Protein AF-A0A947S0L1-F1 (afdb_monomer)

Mean predicted aligned error: 9.05 Å

Nearest PDB structures (foldseek):
  7oam-assembly2_B  TM=2.325E-01  e=5.906E-01  Homo sapiens
  3jva-assembly1_C  TM=5.510E-01  e=5.124E+00  Enterococcus faecalis V583
  5evh-assembly1_A-2  TM=4.066E-01  e=6.135E+00  Kribbella flavida DSM 17836

Sequence (160 aa):
MKKLFTITLATIMISLLLGGCVASEIEHNIELSSPVVVQEVIYFEDGGTTGIVLKDSAERIFKFCLDGRMDIVDFDEPKTRYIYINAIYPTDDGAKSIPVGEEQEKRILEILQEYISNNITEDERKKLLDIKTVTGYSQKEIDNFRILRVIETLKKRMTK

pLDDT: mean 85.25, std 17.55, range [44.19, 98.62]

Foldseek 3Di:
DDDDDDDDDDDDDDPPPPPPPPPVPPPPDPDAAPPKDWPDWDFDPQQTKIKTWIAHPVRDIKIKIFARHDPPDDPDDDDDTFIWIPDRDCPDPPTDTDDQQDPRLVVLLVNLVVNCVVPDDPVLLVVLCPDPDCPPDDPVSVRNSSSSVSNVVNVVRNVD

Radius of gyration: 25.34 Å; Cα contacts (8 Å, |Δi|>4): 196; chains: 1; bounding box: 38×39×100 Å

Structure (mmCIF, N/CA/C/O backbone):
data_AF-A0A947S0L1-F1
#
_entry.id   AF-A0A947S0L1-F1
#
loop_
_atom_site.group_PDB
_atom_site.id
_atom_sit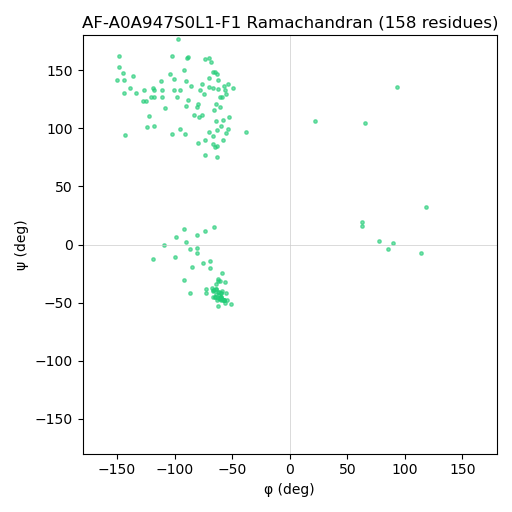e.type_symbol
_atom_site.label_atom_id
_atom_site.label_alt_id
_atom_site.label_comp_id
_atom_site.label_asym_id
_atom_site.label_entity_id
_atom_site.label_seq_id
_atom_site.pdbx_PDB_ins_code
_atom_site.Cartn_x
_atom_site.Cartn_y
_atom_site.Cartn_z
_atom_site.occupancy
_atom_site.B_iso_or_equiv
_atom_site.auth_seq_id
_atom_site.auth_comp_id
_atom_site.auth_asym_id
_atom_s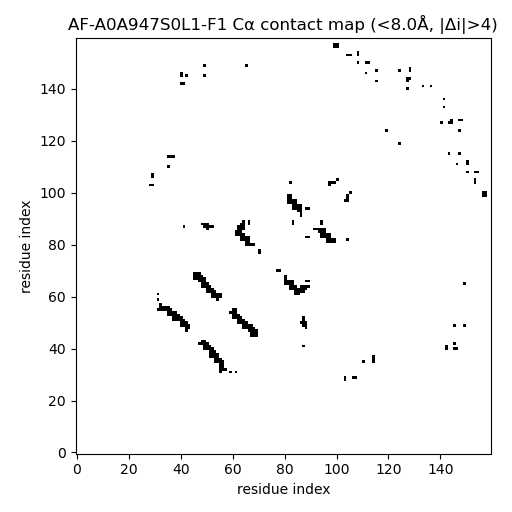ite.auth_atom_id
_atom_site.pdbx_PDB_model_num
ATOM 1 N N . MET A 1 1 ? 0.502 -26.609 -80.848 1.00 44.19 1 MET A N 1
ATOM 2 C CA . MET A 1 1 ? 1.891 -26.145 -81.066 1.00 44.19 1 MET A CA 1
ATOM 3 C C . MET A 1 1 ? 2.436 -25.622 -79.745 1.00 44.19 1 MET A C 1
ATOM 5 O O . MET A 1 1 ? 1.789 -24.791 -79.127 1.00 44.19 1 MET A O 1
ATOM 9 N N . LYS A 1 2 ? 3.553 -26.195 -79.286 1.00 52.56 2 LYS A N 1
ATOM 10 C CA . LYS A 1 2 ? 4.232 -25.922 -78.008 1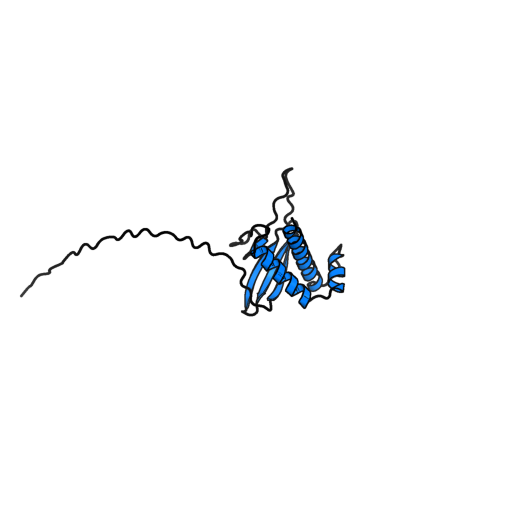.00 52.56 2 LYS A CA 1
ATOM 11 C C . LYS A 1 2 ? 5.032 -24.610 -78.094 1.00 52.56 2 LYS A C 1
ATOM 13 O O . LYS A 1 2 ? 5.797 -24.467 -79.041 1.00 52.56 2 LYS A O 1
ATOM 18 N N . LYS A 1 3 ? 4.917 -23.711 -77.109 1.00 50.53 3 LYS A N 1
ATOM 19 C CA . LYS A 1 3 ? 5.902 -22.646 -76.808 1.00 50.53 3 LYS A CA 1
ATOM 20 C C . LYS A 1 3 ? 5.954 -22.490 -75.282 1.00 50.53 3 LYS A C 1
ATOM 22 O O . LYS A 1 3 ? 4.946 -22.151 -74.681 1.00 50.53 3 LYS A O 1
ATOM 27 N N . LEU A 1 4 ? 6.898 -23.181 -74.644 1.00 53.06 4 LEU A N 1
ATOM 28 C CA . LEU A 1 4 ? 8.195 -22.685 -74.153 1.00 53.06 4 LEU A CA 1
ATOM 29 C C . LEU A 1 4 ? 8.063 -21.641 -73.034 1.00 53.06 4 LEU A C 1
ATOM 31 O O . LEU A 1 4 ? 7.735 -20.483 -73.266 1.00 53.06 4 LEU A O 1
ATOM 35 N N . PHE A 1 5 ? 8.344 -22.139 -71.829 1.00 45.84 5 PHE A N 1
ATOM 36 C CA . PHE A 1 5 ? 8.628 -21.422 -70.595 1.00 45.84 5 PHE A CA 1
ATOM 37 C C . PHE A 1 5 ? 9.812 -20.466 -70.773 1.00 45.84 5 PHE A C 1
ATOM 39 O O . PHE A 1 5 ? 10.863 -20.881 -71.260 1.00 45.84 5 PHE A O 1
ATOM 46 N N . THR A 1 6 ? 9.678 -19.253 -70.243 1.00 55.09 6 THR A N 1
ATOM 47 C CA . THR A 1 6 ? 10.819 -18.405 -69.890 1.00 55.09 6 THR A CA 1
ATOM 48 C C . THR A 1 6 ? 10.674 -18.057 -68.414 1.00 55.09 6 THR A C 1
ATOM 50 O O . THR A 1 6 ? 9.844 -17.237 -68.034 1.00 55.09 6 THR A O 1
ATOM 53 N N . ILE A 1 7 ? 11.438 -18.758 -67.578 1.00 51.62 7 ILE A N 1
ATOM 54 C CA . ILE A 1 7 ? 11.602 -18.461 -66.155 1.00 51.62 7 ILE A CA 1
ATOM 55 C C . ILE A 1 7 ? 12.677 -17.381 -66.071 1.00 51.62 7 ILE A C 1
ATOM 57 O O . ILE A 1 7 ? 13.840 -17.647 -66.372 1.00 51.62 7 ILE A O 1
ATOM 61 N N . THR A 1 8 ? 12.303 -16.166 -65.682 1.00 56.66 8 THR A N 1
ATOM 62 C CA . THR A 1 8 ? 13.270 -15.116 -65.355 1.00 56.66 8 THR A CA 1
ATOM 63 C C . THR A 1 8 ? 13.495 -15.137 -63.847 1.00 56.66 8 THR A C 1
ATOM 65 O O . THR A 1 8 ? 12.680 -14.634 -63.077 1.00 56.66 8 THR A O 1
ATOM 68 N N . LEU A 1 9 ? 14.599 -15.764 -63.429 1.00 53.69 9 LEU A N 1
ATOM 69 C CA . LEU A 1 9 ? 15.170 -15.604 -62.093 1.00 53.69 9 LEU A CA 1
ATOM 70 C C . LEU A 1 9 ? 15.622 -14.143 -61.949 1.00 53.69 9 LEU A C 1
ATOM 72 O O . LEU A 1 9 ? 16.631 -13.747 -62.531 1.00 53.69 9 LEU A O 1
ATOM 76 N N . ALA A 1 10 ? 14.880 -13.346 -61.184 1.00 55.41 10 ALA A N 1
ATOM 77 C CA . ALA A 1 10 ? 15.341 -12.050 -60.708 1.00 55.41 10 ALA A CA 1
ATOM 78 C C . ALA A 1 10 ? 15.763 -12.197 -59.243 1.00 55.41 10 ALA A C 1
ATOM 80 O O . ALA A 1 10 ? 14.952 -12.150 -58.321 1.00 55.41 10 ALA A O 1
ATOM 81 N N . THR A 1 11 ? 17.060 -12.419 -59.060 1.00 55.09 11 THR A N 1
ATOM 82 C CA . THR A 1 11 ? 17.789 -12.281 -57.802 1.00 55.09 11 THR A CA 1
ATOM 83 C C . THR A 1 11 ? 17.619 -10.849 -57.288 1.00 55.09 11 THR A C 1
ATOM 85 O O . THR A 1 11 ? 18.212 -9.928 -57.846 1.00 55.09 11 THR A O 1
ATOM 88 N N . ILE A 1 12 ? 16.821 -10.641 -56.238 1.00 54.16 12 ILE A N 1
ATOM 89 C CA . ILE A 1 12 ? 16.730 -9.347 -55.548 1.00 54.16 12 ILE A CA 1
ATOM 90 C C . ILE A 1 12 ? 17.194 -9.528 -54.104 1.00 54.16 12 ILE A C 1
ATOM 92 O O . ILE A 1 12 ? 16.496 -10.083 -53.262 1.00 54.16 12 ILE A O 1
ATOM 96 N N . MET A 1 13 ? 18.440 -9.090 -53.908 1.00 47.47 13 MET A N 1
ATOM 97 C CA . MET A 1 13 ? 19.018 -8.450 -52.725 1.00 47.47 13 MET A CA 1
ATOM 98 C C . MET A 1 13 ? 18.298 -8.684 -51.391 1.00 47.47 13 MET A C 1
ATOM 100 O O . MET A 1 13 ? 17.298 -8.047 -51.069 1.00 47.47 13 MET A O 1
ATOM 104 N N . ILE A 1 14 ? 18.925 -9.519 -50.563 1.00 53.22 14 ILE A N 1
ATOM 105 C CA . ILE A 1 14 ? 18.753 -9.534 -49.112 1.00 53.22 14 ILE A CA 1
ATOM 106 C C . ILE A 1 14 ? 19.238 -8.177 -48.580 1.00 53.22 14 ILE A C 1
ATOM 108 O O . ILE A 1 14 ? 20.435 -7.956 -48.401 1.00 53.22 14 ILE A O 1
ATOM 112 N N . SER A 1 15 ? 18.311 -7.252 -48.331 1.00 51.81 15 SER A N 1
ATOM 113 C CA . SER A 1 15 ? 18.579 -6.086 -47.491 1.00 51.81 15 SER A CA 1
ATOM 114 C C . SER A 1 15 ? 18.631 -6.541 -46.034 1.00 51.81 15 SER A C 1
ATOM 116 O O . SER A 1 15 ? 17.626 -6.547 -45.329 1.00 51.81 15 SER A O 1
ATOM 118 N N . LEU A 1 16 ? 19.836 -6.904 -45.588 1.00 51.03 16 LEU A N 1
ATOM 119 C CA . LEU A 1 16 ? 20.257 -6.830 -44.189 1.00 51.03 16 LEU A CA 1
ATOM 120 C C . LEU A 1 16 ? 20.241 -5.348 -43.770 1.00 51.03 16 LEU A C 1
ATOM 122 O O . LEU A 1 16 ? 21.272 -4.684 -43.693 1.00 51.03 16 LEU A O 1
ATOM 126 N N . LEU A 1 17 ? 19.047 -4.800 -43.554 1.00 53.72 17 LEU A N 1
ATOM 127 C CA . LEU A 1 17 ? 18.901 -3.589 -42.765 1.00 53.72 17 LEU A CA 1
ATOM 128 C C . LEU A 1 17 ? 19.052 -4.018 -41.316 1.00 53.72 17 LEU A C 1
ATOM 130 O O . LEU A 1 17 ? 18.232 -4.766 -40.790 1.00 53.72 17 LEU A O 1
ATOM 134 N N . LEU A 1 18 ? 20.166 -3.579 -40.735 1.00 54.75 18 LEU A N 1
ATOM 135 C CA . LEU A 1 18 ? 20.463 -3.563 -39.314 1.00 54.75 18 LEU A CA 1
ATOM 136 C C . LEU A 1 18 ? 19.185 -3.211 -38.549 1.00 54.75 18 LEU A C 1
ATOM 138 O O . LEU A 1 18 ? 18.816 -2.043 -38.436 1.00 54.75 18 LEU A O 1
ATOM 142 N N . GLY A 1 19 ? 18.500 -4.246 -38.063 1.00 52.59 19 GLY A N 1
ATOM 143 C CA . GLY A 1 19 ? 17.461 -4.127 -37.063 1.00 52.59 19 GLY A CA 1
ATOM 144 C C . GLY A 1 19 ? 18.146 -3.639 -35.805 1.00 52.59 19 GLY A C 1
ATOM 145 O O . GLY A 1 19 ? 18.561 -4.439 -34.971 1.00 52.59 19 GLY A O 1
ATOM 146 N N . GLY A 1 20 ? 18.329 -2.321 -35.715 1.00 51.44 20 GLY A N 1
ATOM 147 C CA . GLY A 1 20 ? 18.538 -1.647 -34.454 1.00 51.44 20 GLY A CA 1
ATOM 148 C C . GLY A 1 20 ? 17.371 -2.070 -33.587 1.00 51.44 20 GLY A C 1
ATOM 149 O O . GLY A 1 20 ? 16.250 -1.601 -33.773 1.00 51.44 20 GLY A O 1
ATOM 150 N N . CYS A 1 21 ? 17.625 -3.044 -32.720 1.00 48.72 21 CYS A N 1
ATOM 151 C CA . CYS A 1 21 ? 16.758 -3.377 -31.618 1.00 48.72 21 CYS A CA 1
ATOM 152 C C . CYS A 1 21 ? 16.762 -2.124 -30.748 1.00 48.72 21 CYS A C 1
ATOM 154 O O . CYS A 1 21 ? 17.597 -1.965 -29.861 1.00 48.72 21 CYS A O 1
ATOM 156 N N . VAL A 1 22 ? 15.894 -1.172 -31.086 1.00 54.22 22 VAL A N 1
ATOM 157 C CA . VAL A 1 22 ? 15.445 -0.168 -30.141 1.00 54.22 22 VAL A CA 1
ATOM 158 C C . VAL A 1 22 ? 14.663 -1.001 -29.145 1.00 54.22 22 VAL A C 1
ATOM 160 O O . VAL A 1 22 ? 13.478 -1.264 -29.332 1.00 54.22 22 VAL A O 1
ATOM 163 N N . ALA A 1 23 ? 15.374 -1.537 -28.153 1.00 55.19 23 ALA A N 1
ATOM 164 C CA . ALA A 1 23 ? 14.762 -1.942 -26.913 1.00 55.19 23 ALA A CA 1
ATOM 165 C C . ALA A 1 23 ? 14.118 -0.657 -26.404 1.00 55.19 23 ALA A C 1
ATOM 167 O O . ALA A 1 23 ? 14.781 0.182 -25.804 1.00 55.19 23 ALA A O 1
ATOM 168 N N . SER A 1 24 ? 12.863 -0.429 -26.797 1.00 51.41 24 SER A N 1
ATOM 169 C CA . SER A 1 24 ? 12.047 0.596 -26.189 1.00 51.41 24 SER A CA 1
ATOM 170 C C . SER A 1 24 ? 11.992 0.170 -24.737 1.00 51.41 24 SER A C 1
ATOM 172 O O . SER A 1 24 ? 11.330 -0.816 -24.400 1.00 51.41 24 SER A O 1
ATOM 174 N N . GLU A 1 25 ? 12.785 0.832 -23.906 1.00 54.25 25 GLU A N 1
ATOM 175 C CA . GLU A 1 25 ? 12.585 0.843 -22.476 1.00 54.25 25 GLU A CA 1
ATOM 176 C C . GLU A 1 25 ? 11.154 1.337 -22.314 1.00 54.25 25 GLU A C 1
ATOM 178 O O . GLU A 1 25 ? 10.852 2.515 -22.488 1.00 54.25 25 GLU A O 1
ATOM 183 N N . ILE A 1 26 ? 10.226 0.390 -22.169 1.00 58.22 26 ILE A N 1
ATOM 184 C CA . ILE A 1 26 ? 8.853 0.701 -21.818 1.00 58.22 26 ILE A CA 1
ATOM 185 C C . ILE A 1 26 ? 8.993 1.244 -20.406 1.00 58.22 26 ILE A C 1
ATOM 187 O O . ILE A 1 26 ? 9.096 0.471 -19.451 1.00 58.22 26 ILE A O 1
ATOM 191 N N . GLU A 1 27 ? 9.122 2.564 -20.302 1.00 60.75 27 GLU A N 1
ATOM 192 C CA . GLU A 1 27 ? 9.001 3.277 -19.046 1.00 60.75 27 GLU A CA 1
ATOM 193 C C . GLU A 1 27 ? 7.661 2.846 -18.454 1.00 60.75 27 GLU A C 1
ATOM 195 O O . GLU A 1 27 ? 6.596 3.134 -19.006 1.00 60.75 27 GLU A O 1
ATOM 200 N N . HIS A 1 28 ? 7.708 2.068 -17.369 1.00 65.69 28 HIS A N 1
ATOM 201 C CA . HIS A 1 28 ? 6.503 1.658 -16.650 1.00 65.69 28 HIS A CA 1
ATOM 202 C C . HIS A 1 28 ? 5.995 2.876 -15.886 1.00 65.69 28 HIS A C 1
ATOM 204 O O . HIS A 1 28 ? 6.233 3.007 -14.685 1.00 65.69 28 HIS A O 1
ATOM 210 N N . ASN A 1 29 ? 5.358 3.802 -16.599 1.00 80.31 29 ASN A N 1
ATOM 211 C CA . ASN A 1 29 ? 4.635 4.910 -16.001 1.00 80.31 29 ASN A CA 1
ATOM 212 C C . ASN A 1 29 ? 3.329 4.384 -15.405 1.00 80.31 29 ASN A C 1
ATOM 214 O O . ASN A 1 29 ? 2.564 3.661 -16.046 1.00 80.31 29 ASN A O 1
ATOM 218 N N . ILE A 1 30 ? 3.086 4.727 -14.141 1.00 87.06 30 ILE A N 1
ATOM 219 C CA . ILE A 1 30 ? 1.865 4.345 -13.431 1.00 87.06 30 ILE A CA 1
ATOM 220 C C . ILE A 1 30 ? 0.756 5.306 -13.863 1.00 87.06 30 ILE A C 1
ATOM 222 O O . ILE A 1 30 ? 0.523 6.348 -13.249 1.00 87.06 30 ILE A O 1
ATOM 226 N N . GLU A 1 31 ? 0.079 4.955 -14.951 1.00 90.06 31 GLU A N 1
ATOM 227 C CA . GLU A 1 31 ? -1.048 5.717 -15.481 1.00 90.06 31 GLU A CA 1
ATOM 228 C C . GLU A 1 31 ? -2.363 5.209 -14.884 1.00 90.06 31 GLU A C 1
ATOM 230 O O . GLU A 1 31 ? -2.967 4.262 -15.386 1.00 90.06 31 GLU A O 1
ATOM 235 N N . LEU A 1 32 ? -2.821 5.856 -13.811 1.00 88.94 32 LEU A N 1
ATOM 236 C CA . LEU A 1 32 ? -4.130 5.597 -13.206 1.00 88.94 32 LEU A CA 1
ATOM 237 C C . LEU A 1 32 ? -5.015 6.837 -13.276 1.00 88.94 32 LEU A C 1
ATOM 239 O O . LEU A 1 32 ? -4.577 7.940 -12.941 1.00 88.94 32 LEU A O 1
ATOM 243 N N . SER A 1 33 ? -6.263 6.638 -13.700 1.00 91.62 33 SER A N 1
ATOM 244 C CA . SER A 1 33 ? -7.266 7.698 -13.802 1.00 91.62 33 SER A CA 1
ATOM 245 C C . SER A 1 33 ? -8.022 7.846 -12.484 1.00 91.62 33 SER A C 1
ATOM 247 O O . SER A 1 33 ? -8.627 6.896 -11.994 1.00 91.62 33 SER A O 1
ATOM 249 N N . SER A 1 34 ? -8.032 9.051 -11.914 1.00 88.25 34 SER A N 1
ATOM 250 C CA . SER A 1 34 ? -8.845 9.348 -10.726 1.00 88.25 34 SER A CA 1
ATOM 251 C C . SER A 1 34 ? -10.355 9.272 -11.064 1.00 88.25 34 SER A C 1
ATOM 253 O O . SER A 1 34 ? -10.738 9.559 -12.207 1.00 88.25 34 SER A O 1
ATOM 255 N N . PRO A 1 35 ? -11.235 8.877 -10.121 1.00 92.62 35 PRO A N 1
ATOM 256 C CA . PRO A 1 35 ? -10.921 8.347 -8.791 1.00 92.62 35 PRO A CA 1
ATOM 257 C C . PRO A 1 35 ? -10.302 6.947 -8.832 1.00 92.62 35 PRO A C 1
ATOM 259 O O . PRO A 1 35 ? -10.703 6.095 -9.623 1.00 92.62 35 PRO A O 1
ATOM 262 N N . VAL A 1 36 ? -9.358 6.709 -7.921 1.00 96.06 36 VAL A N 1
ATOM 263 C CA . VAL A 1 36 ? -8.803 5.379 -7.655 1.00 96.06 36 VAL A CA 1
ATOM 264 C C . VAL A 1 36 ? -9.450 4.810 -6.398 1.00 96.06 36 VAL A C 1
ATOM 266 O O . VAL A 1 36 ? -9.534 5.479 -5.367 1.00 96.06 36 VAL A O 1
ATOM 269 N N . VAL A 1 37 ? -9.891 3.558 -6.475 1.00 97.00 37 VAL A N 1
ATOM 270 C CA . VAL A 1 37 ? -10.428 2.801 -5.344 1.00 97.00 37 VAL A CA 1
ATOM 271 C C . VAL A 1 37 ? -9.486 1.662 -4.979 1.00 97.00 37 VAL A C 1
ATOM 273 O O . VAL A 1 37 ? -8.925 0.996 -5.851 1.00 97.00 37 VAL A O 1
ATOM 276 N N . VAL A 1 38 ? -9.321 1.415 -3.682 1.00 98.19 38 VAL A N 1
ATOM 277 C CA . VAL A 1 38 ? -8.654 0.205 -3.194 1.00 98.19 38 VAL A CA 1
ATOM 278 C C . VAL A 1 38 ? -9.669 -0.930 -3.223 1.00 98.19 38 VAL A C 1
ATOM 280 O O . VAL A 1 38 ? -10.703 -0.852 -2.563 1.00 98.19 38 VAL A O 1
ATOM 283 N N . GLN A 1 39 ? -9.390 -1.968 -4.007 1.00 98.12 39 GLN A N 1
ATOM 284 C CA . GLN A 1 39 ? -10.231 -3.162 -4.068 1.00 98.12 39 GLN A CA 1
ATOM 285 C C . GLN A 1 39 ? -9.863 -4.179 -2.997 1.00 98.12 39 GLN A C 1
ATOM 287 O O . GLN A 1 39 ? -10.746 -4.795 -2.409 1.00 98.12 39 GLN A O 1
ATOM 292 N N . GLU A 1 40 ? -8.565 -4.371 -2.779 1.00 98.31 40 GLU A N 1
ATOM 293 C CA . GLU A 1 40 ? -8.056 -5.426 -1.914 1.00 98.31 40 GLU A CA 1
ATOM 294 C C . GLU A 1 40 ? -6.733 -4.999 -1.279 1.00 98.31 40 GLU A C 1
ATOM 296 O O . GLU A 1 40 ? -5.894 -4.361 -1.925 1.00 98.31 40 GLU A O 1
ATOM 301 N N . VAL A 1 41 ? -6.549 -5.373 -0.014 1.00 98.38 41 VAL A N 1
ATOM 302 C CA . VAL A 1 41 ? -5.286 -5.255 0.711 1.00 98.38 41 VAL A CA 1
ATOM 303 C C . VAL A 1 41 ? -4.961 -6.619 1.299 1.00 98.38 41 VAL A C 1
ATOM 305 O O . VAL A 1 41 ? -5.754 -7.196 2.036 1.00 98.38 41 VAL A O 1
ATOM 308 N N . ILE A 1 42 ? -3.785 -7.138 0.969 1.00 98.06 42 ILE A N 1
ATOM 309 C CA . ILE A 1 42 ? -3.333 -8.465 1.378 1.00 98.06 42 ILE A CA 1
ATOM 310 C C . ILE A 1 42 ? -2.093 -8.284 2.238 1.00 98.06 42 ILE A C 1
ATOM 312 O O . ILE A 1 42 ? -1.135 -7.623 1.839 1.00 98.06 42 ILE A O 1
ATOM 316 N N . TYR A 1 43 ? -2.105 -8.874 3.427 1.00 96.94 43 TYR A N 1
ATOM 317 C CA . TYR A 1 43 ? -0.957 -8.892 4.320 1.00 96.94 43 TYR A CA 1
ATOM 318 C C . TYR A 1 43 ? -0.409 -10.311 4.416 1.00 96.94 43 TYR A C 1
ATOM 320 O O . TYR A 1 43 ? -1.152 -11.239 4.732 1.00 96.94 43 TYR A O 1
ATOM 328 N N . PHE A 1 44 ? 0.887 -10.465 4.173 1.00 95.94 44 PHE A N 1
ATOM 329 C CA . PHE A 1 44 ? 1.578 -11.743 4.263 1.00 95.94 44 PHE A CA 1
ATOM 330 C C . PHE A 1 44 ? 2.333 -11.845 5.594 1.00 95.94 44 PHE A C 1
ATOM 332 O O . PHE A 1 44 ? 2.908 -10.876 6.093 1.00 95.94 44 PHE A O 1
ATOM 339 N N . GLU A 1 45 ? 2.344 -13.042 6.182 1.00 92.00 45 GLU A N 1
ATOM 340 C CA . GLU A 1 45 ? 3.018 -13.332 7.459 1.00 92.00 45 GLU A CA 1
ATOM 341 C C . GLU A 1 45 ? 4.538 -13.554 7.311 1.00 92.00 45 GLU A C 1
ATOM 343 O O . GLU A 1 45 ? 5.224 -13.903 8.265 1.00 92.00 45 GLU A O 1
ATOM 348 N N . ASP A 1 46 ? 5.087 -13.292 6.125 1.00 86.81 46 ASP A N 1
ATOM 349 C CA . ASP A 1 46 ? 6.490 -13.472 5.723 1.00 86.81 46 ASP A CA 1
ATOM 350 C C . ASP A 1 46 ? 7.467 -12.428 6.306 1.00 86.81 46 ASP A C 1
ATOM 352 O O . ASP A 1 46 ? 8.616 -12.317 5.877 1.00 86.81 46 ASP A O 1
ATOM 356 N N . GLY A 1 47 ? 7.015 -11.634 7.275 1.00 81.00 47 GLY A N 1
ATOM 357 C CA . GLY A 1 47 ? 7.714 -10.450 7.780 1.00 81.00 47 GLY A CA 1
ATOM 358 C C . GLY A 1 47 ? 6.989 -9.140 7.485 1.00 81.00 47 GLY A C 1
ATOM 359 O O . GLY A 1 47 ? 7.342 -8.102 8.049 1.00 81.00 47 GLY A O 1
ATOM 360 N N . GLY A 1 48 ? 5.921 -9.200 6.690 1.00 90.56 48 GLY A N 1
ATOM 361 C CA . GLY A 1 48 ? 4.941 -8.130 6.577 1.00 90.56 48 GLY A CA 1
ATOM 362 C C . GLY A 1 48 ? 4.833 -7.528 5.190 1.00 90.56 48 GLY A C 1
ATOM 363 O O . GLY A 1 48 ? 4.574 -6.324 5.071 1.00 90.56 48 GLY A O 1
ATOM 364 N N . THR A 1 49 ? 5.043 -8.335 4.149 1.00 96.25 49 THR A N 1
ATOM 365 C CA . THR A 1 49 ? 4.744 -7.916 2.783 1.00 96.25 49 THR A CA 1
ATOM 366 C C . THR A 1 49 ? 3.281 -7.496 2.698 1.00 96.25 49 THR A C 1
ATOM 368 O O . THR A 1 49 ? 2.388 -8.160 3.227 1.00 96.25 49 THR A O 1
ATOM 371 N N . THR A 1 50 ? 3.035 -6.343 2.080 1.00 98.06 50 THR A N 1
ATOM 372 C CA . THR A 1 50 ? 1.686 -5.787 1.923 1.00 98.06 50 THR A CA 1
ATOM 373 C C . THR A 1 50 ? 1.401 -5.593 0.442 1.00 98.06 50 THR A C 1
ATOM 375 O O . THR A 1 50 ? 2.015 -4.732 -0.187 1.00 98.06 50 THR A O 1
ATOM 378 N N . GLY A 1 51 ? 0.493 -6.401 -0.103 1.00 98.31 51 GLY A N 1
ATOM 379 C CA . GLY A 1 51 ? -0.035 -6.281 -1.459 1.00 98.31 51 GLY A CA 1
ATOM 380 C C . GLY A 1 51 ? -1.281 -5.401 -1.488 1.00 98.31 51 GLY A C 1
ATOM 381 O O . GLY A 1 51 ? -2.110 -5.464 -0.582 1.00 98.31 51 GLY A O 1
ATOM 382 N N . ILE A 1 52 ? -1.414 -4.565 -2.513 1.00 98.62 52 ILE A N 1
ATOM 383 C CA . ILE A 1 52 ? -2.553 -3.665 -2.706 1.00 98.62 52 ILE A CA 1
ATOM 384 C C . ILE A 1 52 ? -3.025 -3.779 -4.155 1.00 98.62 52 ILE A C 1
ATOM 386 O O . ILE A 1 52 ? -2.236 -3.671 -5.098 1.00 98.62 52 ILE A O 1
ATOM 390 N N . VAL A 1 53 ? -4.333 -3.971 -4.323 1.00 98.50 53 VAL A N 1
ATOM 391 C CA . VAL A 1 53 ? -5.014 -3.961 -5.618 1.00 98.50 53 VAL A CA 1
ATOM 392 C C . VAL A 1 53 ? -5.840 -2.688 -5.717 1.00 98.50 53 VAL A C 1
ATOM 394 O O . VAL A 1 53 ? -6.770 -2.460 -4.942 1.00 98.50 53 VAL A O 1
ATOM 397 N N . LEU A 1 54 ? -5.493 -1.855 -6.688 1.00 98.25 54 LEU A N 1
ATOM 398 C CA . LEU A 1 54 ? -6.186 -0.625 -7.026 1.00 98.25 54 LEU A CA 1
ATOM 399 C C . LEU A 1 54 ? -7.009 -0.828 -8.294 1.00 98.25 54 LEU A C 1
ATOM 401 O O . LEU A 1 54 ? -6.594 -1.541 -9.211 1.00 98.25 54 LEU A O 1
ATOM 405 N N . LYS A 1 55 ? -8.149 -0.151 -8.361 1.00 97.94 55 LYS A N 1
ATOM 406 C CA . LYS A 1 55 ? -8.938 -0.013 -9.578 1.00 97.94 55 LYS A CA 1
ATOM 407 C C . LYS A 1 55 ? -9.202 1.455 -9.850 1.00 97.94 55 LYS A C 1
ATOM 409 O O . LYS A 1 55 ? -9.556 2.200 -8.940 1.00 97.94 55 LYS A O 1
ATOM 414 N N . ASP A 1 56 ? -8.995 1.865 -11.086 1.00 97.06 56 ASP A N 1
ATOM 415 C CA . ASP A 1 56 ? -9.183 3.247 -11.507 1.00 97.06 56 ASP A CA 1
ATOM 416 C C . ASP A 1 56 ? -10.561 3.463 -12.159 1.00 97.06 56 ASP A C 1
ATOM 418 O O . ASP A 1 56 ? -11.341 2.522 -12.341 1.00 97.06 56 ASP A O 1
ATOM 422 N N . SER A 1 57 ? -10.876 4.708 -12.520 1.00 96.38 57 SER A N 1
ATOM 423 C CA . SER A 1 57 ? -12.157 5.055 -13.155 1.00 96.38 57 SER A CA 1
ATOM 424 C C . SER A 1 57 ? -12.321 4.532 -14.586 1.00 96.38 57 SER A C 1
ATOM 426 O O . SER A 1 57 ? -13.436 4.504 -15.106 1.00 96.38 57 SER A O 1
ATOM 428 N N . ALA A 1 58 ? -11.230 4.089 -15.214 1.00 96.25 58 ALA A N 1
ATOM 429 C CA . ALA A 1 58 ? -11.225 3.409 -16.504 1.00 96.25 58 ALA A CA 1
ATOM 430 C C . ALA A 1 58 ? -11.299 1.877 -16.355 1.00 96.25 58 ALA A C 1
ATOM 432 O O . ALA A 1 58 ? -11.048 1.155 -17.319 1.00 96.25 58 ALA A O 1
ATOM 433 N N . GLU A 1 59 ? -11.636 1.380 -15.159 1.00 96.88 59 GLU A N 1
ATOM 434 C CA . GLU A 1 59 ? -11.734 -0.041 -14.818 1.00 96.88 59 GLU A CA 1
ATOM 435 C C . GLU A 1 59 ? -10.401 -0.808 -14.938 1.00 96.88 59 GLU A C 1
ATOM 437 O O . GLU A 1 59 ? -10.386 -2.042 -14.929 1.00 96.88 59 GLU A O 1
ATOM 442 N N . ARG A 1 60 ? -9.266 -0.101 -15.015 1.00 96.00 60 ARG A N 1
ATOM 443 C CA . ARG A 1 60 ? -7.931 -0.705 -15.046 1.00 96.00 60 ARG A CA 1
ATOM 444 C C . ARG A 1 60 ? -7.546 -1.165 -13.649 1.00 96.00 60 ARG A C 1
ATOM 446 O O . ARG A 1 60 ? -7.751 -0.451 -12.668 1.00 96.00 60 ARG 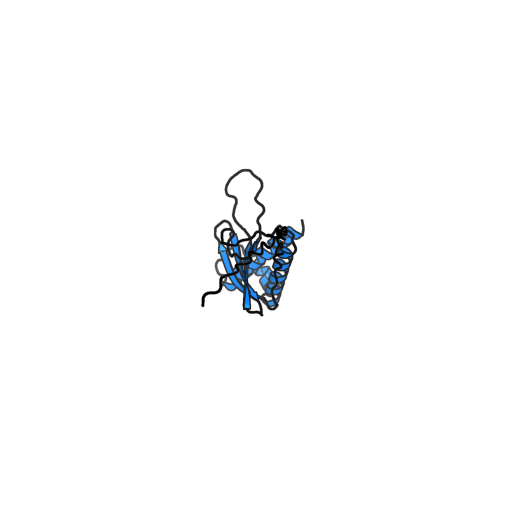A O 1
ATOM 453 N N . ILE A 1 61 ? -6.952 -2.352 -13.578 1.00 97.31 61 ILE A N 1
ATOM 454 C CA . ILE A 1 61 ? -6.439 -2.928 -12.336 1.00 97.31 61 ILE A CA 1
ATOM 455 C C . ILE A 1 61 ? -4.943 -2.669 -12.247 1.00 97.31 61 ILE A C 1
ATOM 457 O O . ILE A 1 61 ? -4.189 -3.045 -13.143 1.00 97.31 61 ILE A O 1
ATOM 461 N N . PHE A 1 62 ? -4.515 -2.089 -11.135 1.00 97.50 62 PHE A N 1
ATOM 462 C CA . PHE A 1 62 ? -3.110 -1.904 -10.813 1.00 97.50 62 PHE A CA 1
ATOM 463 C C . PHE A 1 62 ? -2.782 -2.610 -9.511 1.00 97.50 62 PHE A C 1
ATOM 465 O O . PHE A 1 62 ? -3.440 -2.410 -8.493 1.00 97.50 62 PHE A O 1
ATOM 472 N N . LYS A 1 63 ? -1.759 -3.457 -9.556 1.00 97.94 63 LYS A N 1
ATOM 473 C CA . LYS A 1 63 ? -1.322 -4.266 -8.422 1.00 97.94 63 LYS A CA 1
ATOM 474 C C . LYS A 1 63 ? 0.099 -3.887 -8.077 1.00 97.94 63 LYS A C 1
ATOM 476 O O . LYS A 1 63 ? 0.939 -3.781 -8.974 1.00 97.94 63 LYS A O 1
ATOM 481 N N . PHE A 1 64 ? 0.362 -3.714 -6.796 1.00 98.25 64 PHE A N 1
ATOM 482 C CA . PHE A 1 64 ? 1.720 -3.587 -6.305 1.00 98.25 64 PHE A CA 1
ATOM 483 C C . PHE A 1 64 ? 1.830 -4.173 -4.902 1.00 98.25 64 PHE A C 1
ATOM 485 O O . PHE A 1 64 ? 0.832 -4.321 -4.194 1.00 98.25 64 PHE A O 1
ATOM 492 N N . CYS A 1 65 ? 3.052 -4.461 -4.475 1.00 98.06 65 CYS A N 1
ATOM 493 C CA . CYS A 1 65 ? 3.328 -4.821 -3.098 1.00 98.06 65 CYS A CA 1
ATOM 494 C C . CYS A 1 65 ? 4.572 -4.123 -2.568 1.00 98.06 65 CYS A C 1
ATOM 496 O O . CYS A 1 65 ? 5.560 -3.940 -3.281 1.00 98.06 65 CYS A O 1
ATOM 498 N N . LEU A 1 66 ? 4.533 -3.771 -1.288 1.00 97.31 66 LEU A N 1
ATOM 499 C CA . LEU A 1 66 ? 5.712 -3.376 -0.534 1.00 97.31 66 LEU A CA 1
ATOM 500 C C . LEU A 1 66 ? 6.318 -4.626 0.101 1.00 97.31 66 LEU A C 1
ATOM 502 O O . LEU A 1 66 ? 5.661 -5.269 0.922 1.00 97.31 66 LEU A O 1
ATOM 506 N N . ASP A 1 67 ? 7.562 -4.942 -0.254 1.00 95.19 67 ASP A N 1
ATOM 507 C CA . ASP A 1 67 ? 8.297 -6.061 0.332 1.00 95.19 67 ASP A CA 1
ATOM 508 C C . ASP A 1 67 ? 8.570 -5.794 1.815 1.00 95.19 67 ASP A C 1
ATOM 510 O O . ASP A 1 67 ? 9.246 -4.829 2.190 1.00 95.19 67 ASP A O 1
ATOM 514 N N . GLY A 1 68 ? 7.991 -6.632 2.667 1.00 88.38 68 GLY A N 1
ATOM 515 C CA . GLY A 1 68 ? 8.123 -6.531 4.113 1.00 88.38 68 GLY A CA 1
ATOM 516 C C . GLY A 1 68 ? 8.974 -7.635 4.712 1.00 88.38 68 GLY A C 1
ATOM 517 O O . GLY A 1 68 ? 9.160 -7.611 5.928 1.00 88.38 68 GLY A O 1
ATOM 518 N N . ARG A 1 69 ? 9.489 -8.564 3.896 1.00 83.81 69 ARG A N 1
ATOM 519 C CA . ARG A 1 69 ? 10.148 -9.782 4.369 1.00 83.81 69 ARG A CA 1
ATOM 520 C C . ARG A 1 69 ? 11.194 -9.484 5.437 1.00 83.81 69 ARG A C 1
ATOM 522 O O . ARG A 1 69 ? 11.977 -8.532 5.343 1.00 83.81 69 ARG A O 1
ATOM 529 N N . MET A 1 70 ? 11.162 -10.279 6.501 1.00 72.12 70 MET A N 1
ATOM 530 C CA . MET A 1 70 ? 12.194 -10.232 7.527 1.00 72.12 70 MET A CA 1
ATOM 531 C C . MET A 1 70 ? 13.396 -11.014 7.011 1.00 72.12 70 MET A C 1
ATOM 533 O O . MET A 1 70 ? 13.287 -12.207 6.741 1.00 72.12 70 MET A O 1
ATOM 537 N N . ASP A 1 71 ? 14.545 -10.354 6.899 1.00 64.88 71 ASP A N 1
ATOM 538 C CA . ASP A 1 71 ? 15.812 -11.052 6.722 1.00 64.88 71 ASP A CA 1
ATOM 539 C C . ASP A 1 71 ? 16.117 -11.763 8.052 1.00 64.88 71 ASP A C 1
ATOM 541 O O . ASP A 1 71 ? 16.540 -11.142 9.025 1.00 64.88 71 ASP A O 1
ATOM 545 N N . ILE A 1 72 ? 15.781 -13.053 8.147 1.00 61.75 72 ILE A N 1
ATOM 546 C CA . ILE A 1 72 ? 15.976 -13.850 9.374 1.00 61.75 72 ILE A CA 1
ATOM 547 C C . ILE A 1 72 ? 17.430 -14.340 9.495 1.00 61.75 72 ILE A C 1
ATOM 549 O O . ILE A 1 72 ? 17.809 -14.890 10.527 1.00 61.75 72 ILE A O 1
ATOM 553 N N . VAL A 1 73 ? 18.276 -14.150 8.480 1.00 51.25 73 VAL A N 1
ATOM 554 C CA . VAL A 1 73 ? 19.570 -14.832 8.431 1.00 51.25 73 VAL A CA 1
ATOM 555 C C . VAL A 1 73 ? 20.649 -13.938 7.822 1.00 51.25 73 VAL A C 1
ATOM 557 O O . VAL A 1 73 ? 20.461 -13.393 6.739 1.00 51.25 73 VAL A O 1
ATOM 560 N N . ASP A 1 74 ? 21.762 -13.876 8.553 1.00 48.31 74 ASP A N 1
ATOM 561 C CA . ASP A 1 74 ? 23.081 -13.314 8.247 1.00 48.31 74 ASP A CA 1
ATOM 562 C C . ASP A 1 74 ? 23.350 -11.861 8.672 1.00 48.31 74 ASP A C 1
ATOM 564 O O . ASP A 1 74 ? 22.525 -10.964 8.543 1.00 48.31 74 ASP A O 1
ATOM 568 N N . PHE A 1 75 ? 24.545 -11.656 9.242 1.00 54.94 75 PHE A N 1
ATOM 569 C CA . PHE A 1 75 ? 25.086 -10.412 9.817 1.00 54.94 75 PHE A CA 1
ATOM 570 C C . PHE A 1 75 ? 25.315 -9.286 8.787 1.00 54.94 75 PHE A C 1
ATOM 572 O O . PHE A 1 75 ? 26.024 -8.321 9.074 1.00 54.94 75 PHE A O 1
ATOM 579 N N . ASP A 1 76 ? 24.733 -9.417 7.600 1.00 55.12 76 ASP A N 1
ATOM 580 C CA . ASP A 1 76 ? 24.862 -8.471 6.507 1.00 55.12 76 ASP A CA 1
ATOM 581 C C . ASP A 1 76 ? 23.778 -7.389 6.582 1.00 55.12 76 ASP A C 1
ATOM 583 O O . ASP A 1 76 ? 22.759 -7.509 7.268 1.00 55.12 76 ASP A O 1
ATOM 587 N N . GLU A 1 77 ? 24.041 -6.276 5.902 1.00 56.31 77 GLU A N 1
ATOM 588 C CA . GLU A 1 77 ? 23.168 -5.108 5.887 1.00 56.31 77 GLU A CA 1
ATOM 589 C C . GLU A 1 77 ? 21.728 -5.485 5.487 1.00 56.31 77 GLU A C 1
ATOM 591 O O . GLU A 1 77 ? 21.530 -6.272 4.556 1.00 56.31 77 GLU A O 1
ATOM 596 N N . PRO A 1 78 ? 20.704 -4.917 6.158 1.00 61.00 78 PRO A N 1
ATOM 597 C CA . PRO A 1 78 ? 19.310 -5.215 5.850 1.00 61.00 78 PRO A CA 1
ATOM 598 C C . PRO A 1 78 ? 19.036 -4.948 4.370 1.00 61.00 78 PRO A C 1
ATOM 600 O O . PRO A 1 78 ? 19.346 -3.861 3.866 1.00 61.00 78 PRO A O 1
ATOM 603 N N . LYS A 1 79 ? 18.434 -5.916 3.669 1.00 69.06 79 LYS A N 1
ATOM 604 C CA . LYS A 1 79 ? 18.183 -5.762 2.237 1.00 69.06 79 LYS A CA 1
ATOM 605 C C . LYS A 1 79 ? 17.245 -4.590 1.994 1.00 69.06 79 LYS A C 1
ATOM 607 O O . LYS A 1 79 ? 16.283 -4.345 2.730 1.00 69.06 79 LYS A O 1
ATOM 612 N N . THR A 1 80 ? 17.521 -3.858 0.917 1.00 73.88 80 THR A N 1
ATOM 613 C CA . THR A 1 80 ? 16.632 -2.786 0.473 1.00 73.88 80 THR A CA 1
ATOM 614 C C . THR A 1 80 ? 15.269 -3.391 0.152 1.00 73.88 80 THR A C 1
ATOM 616 O O . THR A 1 80 ? 15.135 -4.257 -0.705 1.00 73.88 80 THR A O 1
ATOM 619 N N . ARG A 1 81 ? 14.246 -2.945 0.877 1.00 87.25 81 ARG A N 1
ATOM 620 C CA . ARG A 1 81 ? 12.863 -3.378 0.680 1.00 87.25 81 ARG A CA 1
ATOM 621 C C . ARG A 1 81 ? 12.280 -2.637 -0.515 1.00 87.25 81 ARG A C 1
ATOM 623 O O . ARG A 1 81 ? 12.036 -1.439 -0.413 1.00 87.25 81 ARG A O 1
ATOM 630 N N . TYR A 1 82 ? 12.038 -3.308 -1.629 1.00 93.94 82 TYR A N 1
ATOM 631 C CA . TYR A 1 82 ? 11.509 -2.658 -2.831 1.00 93.94 82 TYR A CA 1
ATOM 632 C C . TYR A 1 82 ? 9.976 -2.621 -2.854 1.00 93.94 82 TYR A C 1
ATOM 634 O O . TYR A 1 82 ? 9.304 -3.373 -2.143 1.00 93.94 82 TYR A O 1
ATOM 642 N N . ILE A 1 83 ? 9.426 -1.733 -3.681 1.00 96.69 83 ILE A N 1
ATOM 643 C CA . ILE A 1 83 ? 8.068 -1.901 -4.202 1.00 96.69 83 ILE A CA 1
ATOM 644 C C . ILE A 1 83 ? 8.160 -2.768 -5.450 1.00 96.69 83 ILE A C 1
ATOM 646 O O . ILE A 1 83 ? 9.019 -2.523 -6.294 1.00 96.69 83 ILE A O 1
ATOM 650 N N . TYR A 1 84 ? 7.256 -3.730 -5.590 1.00 96.88 84 TYR A N 1
ATOM 651 C CA . TYR A 1 84 ? 7.071 -4.485 -6.823 1.00 96.88 84 TYR A CA 1
ATOM 652 C C . TYR A 1 84 ? 5.737 -4.107 -7.455 1.00 96.88 84 TYR A C 1
ATOM 654 O O . TYR A 1 84 ? 4.728 -4.068 -6.759 1.00 96.88 84 TYR A O 1
ATOM 662 N N . ILE A 1 85 ? 5.724 -3.836 -8.758 1.00 97.19 85 ILE A N 1
ATOM 663 C CA . ILE A 1 85 ? 4.506 -3.574 -9.542 1.00 97.19 85 ILE A CA 1
ATOM 664 C C . ILE A 1 85 ? 4.099 -4.784 -10.374 1.00 97.19 85 ILE A C 1
ATOM 666 O O . ILE A 1 85 ? 4.914 -5.669 -10.634 1.00 97.19 85 ILE A O 1
ATOM 670 N N . ASN A 1 86 ? 2.840 -4.776 -10.821 1.00 96.50 86 ASN A N 1
ATOM 671 C CA . ASN A 1 86 ? 2.161 -5.859 -11.542 1.00 96.50 86 ASN A CA 1
ATOM 672 C C . ASN A 1 86 ? 2.020 -7.154 -10.728 1.00 96.50 86 ASN A C 1
ATOM 674 O O . ASN A 1 86 ? 1.774 -8.214 -11.292 1.00 96.50 86 ASN A O 1
ATOM 678 N N . ALA A 1 87 ? 2.136 -7.054 -9.406 1.00 97.31 87 ALA A N 1
ATOM 679 C CA . ALA A 1 87 ? 2.169 -8.180 -8.486 1.00 97.31 87 ALA A CA 1
ATOM 680 C C . ALA A 1 87 ? 1.543 -7.800 -7.141 1.00 97.31 87 ALA A C 1
ATOM 682 O O . ALA A 1 87 ? 1.554 -6.629 -6.762 1.00 97.31 87 ALA A O 1
ATOM 683 N N . ILE A 1 88 ? 1.005 -8.785 -6.422 1.00 98.06 88 ILE A N 1
ATOM 684 C CA . ILE A 1 88 ? 0.596 -8.639 -5.014 1.00 98.06 88 ILE A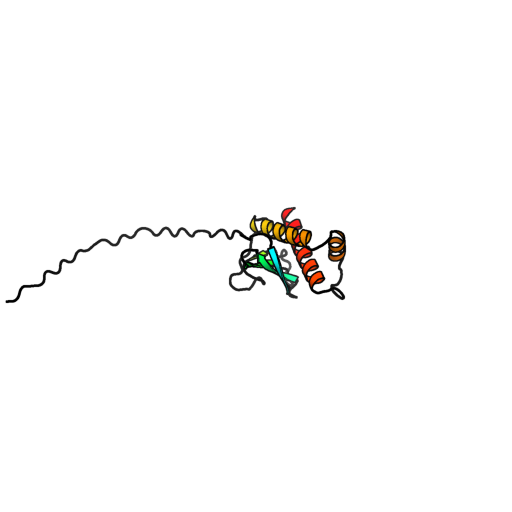 CA 1
ATOM 685 C C . ILE A 1 88 ? 1.649 -9.215 -4.062 1.00 98.06 88 ILE A C 1
ATOM 687 O O . ILE A 1 88 ? 1.571 -8.974 -2.857 1.00 98.06 88 ILE A O 1
ATOM 691 N N . TYR A 1 89 ? 2.638 -9.933 -4.598 1.00 97.25 89 TYR A N 1
ATOM 692 C CA . TYR A 1 89 ? 3.750 -10.506 -3.858 1.00 97.25 89 TYR A CA 1
ATOM 693 C C . TYR A 1 89 ? 5.060 -10.498 -4.684 1.00 97.25 89 TYR A C 1
ATOM 695 O O . TYR A 1 89 ? 5.009 -10.662 -5.903 1.00 97.25 89 TYR A O 1
ATOM 703 N N . PRO A 1 90 ? 6.258 -10.349 -4.072 1.00 95.88 90 PRO A N 1
ATOM 704 C CA . PRO A 1 90 ? 7.520 -10.189 -4.809 1.00 95.88 90 PRO A CA 1
ATOM 705 C C . PRO A 1 90 ? 7.897 -11.326 -5.766 1.00 95.88 90 PRO A C 1
ATOM 707 O O . PRO A 1 90 ? 8.688 -11.108 -6.680 1.00 95.88 90 PRO A O 1
ATOM 710 N N . THR A 1 91 ? 7.395 -12.542 -5.540 1.00 95.50 91 THR A N 1
ATOM 711 C CA . THR A 1 91 ? 7.694 -13.718 -6.377 1.00 95.50 91 THR A CA 1
ATOM 712 C C . THR A 1 91 ? 6.610 -14.021 -7.411 1.00 95.50 91 THR A C 1
ATOM 714 O O . THR A 1 91 ? 6.676 -15.073 -8.045 1.00 95.50 91 THR A O 1
ATOM 717 N N . ASP A 1 92 ? 5.602 -13.158 -7.554 1.00 97.69 92 ASP A N 1
ATOM 718 C CA . ASP A 1 92 ? 4.584 -13.318 -8.592 1.00 97.69 92 ASP A CA 1
ATOM 719 C C . ASP A 1 92 ? 5.208 -13.174 -9.987 1.00 97.69 92 ASP A C 1
ATOM 721 O O . ASP A 1 92 ? 6.155 -12.409 -10.200 1.00 97.69 92 ASP A O 1
ATOM 725 N N . ASP A 1 93 ? 4.649 -13.888 -10.963 1.00 96.56 93 ASP A N 1
ATOM 726 C CA . ASP A 1 93 ? 5.070 -13.745 -12.354 1.00 96.56 93 ASP A CA 1
ATOM 727 C C . ASP A 1 93 ? 4.804 -12.316 -12.859 1.00 96.56 93 ASP A C 1
ATOM 729 O O . ASP A 1 93 ? 3.742 -11.737 -12.626 1.00 96.56 93 ASP A O 1
ATOM 733 N N . GLY A 1 94 ? 5.791 -11.729 -13.536 1.00 93.69 94 GLY A N 1
ATOM 734 C CA . GLY A 1 94 ? 5.735 -10.342 -13.999 1.00 93.69 94 GLY A CA 1
ATOM 735 C C . GLY A 1 94 ? 5.989 -9.269 -12.931 1.00 93.69 94 GLY A C 1
ATOM 736 O O . GLY A 1 94 ? 5.946 -8.083 -13.278 1.00 93.69 94 GLY A O 1
ATOM 737 N N . ALA A 1 95 ? 6.302 -9.643 -11.683 1.00 96.44 95 ALA A N 1
ATOM 738 C CA . ALA A 1 95 ? 6.708 -8.700 -10.644 1.00 96.44 95 ALA A CA 1
ATOM 739 C C . ALA A 1 95 ? 7.963 -7.919 -11.070 1.00 96.44 95 ALA A C 1
ATOM 741 O O . ALA A 1 95 ? 8.990 -8.498 -11.432 1.00 96.44 95 ALA A O 1
ATOM 742 N N . LYS A 1 96 ? 7.900 -6.585 -11.010 1.00 95.62 96 LYS A N 1
ATOM 743 C CA . LYS A 1 96 ? 9.043 -5.707 -11.318 1.00 95.62 96 LYS A CA 1
ATOM 744 C C . LYS A 1 96 ? 9.324 -4.781 -10.153 1.00 95.62 96 LYS A C 1
ATOM 746 O O . LYS A 1 96 ? 8.437 -4.035 -9.747 1.00 95.62 96 LYS A O 1
ATOM 751 N N . SER A 1 97 ? 10.549 -4.812 -9.636 1.00 95.38 97 SER A N 1
ATOM 752 C CA . SER A 1 97 ? 10.984 -3.901 -8.580 1.00 95.38 97 SER A CA 1
ATOM 753 C C . SER A 1 97 ? 11.132 -2.476 -9.111 1.00 95.38 97 SER A C 1
ATOM 755 O O . SER A 1 97 ? 11.749 -2.271 -10.157 1.00 95.38 97 SER A O 1
ATOM 757 N N . ILE A 1 98 ? 10.635 -1.500 -8.359 1.00 94.12 98 ILE A N 1
ATOM 758 C CA . ILE A 1 98 ? 10.893 -0.075 -8.576 1.00 94.12 98 ILE A CA 1
ATOM 759 C C . ILE A 1 98 ? 12.057 0.353 -7.666 1.00 94.12 98 ILE A C 1
ATOM 761 O O . ILE A 1 98 ? 12.037 0.015 -6.475 1.00 94.12 98 ILE A O 1
ATOM 765 N N . PRO A 1 99 ? 13.060 1.090 -8.179 1.00 91.88 99 PRO A N 1
ATOM 766 C CA . PRO A 1 99 ? 14.102 1.672 -7.341 1.00 91.88 99 PRO A CA 1
ATOM 767 C C . PRO A 1 99 ? 13.540 2.707 -6.351 1.00 91.88 99 PRO A C 1
ATOM 769 O O . PRO A 1 99 ? 12.572 3.413 -6.622 1.00 91.88 99 PRO A O 1
ATOM 772 N N . VAL A 1 100 ? 14.146 2.790 -5.169 1.00 92.25 100 VAL A N 1
ATOM 773 C CA . VAL A 1 100 ? 13.687 3.700 -4.110 1.00 92.25 100 VAL A CA 1
ATOM 774 C C . VAL A 1 100 ? 13.894 5.158 -4.528 1.00 92.25 100 VAL A C 1
ATOM 776 O O . VAL A 1 100 ? 14.970 5.517 -4.993 1.00 92.25 100 VAL A O 1
ATOM 779 N N . GLY A 1 101 ? 12.887 6.000 -4.301 1.00 90.44 101 GLY A N 1
ATOM 780 C CA . GLY A 1 101 ? 12.916 7.437 -4.583 1.00 90.44 101 GLY A CA 1
ATOM 781 C C . GLY A 1 101 ? 12.540 7.823 -6.016 1.00 90.44 101 GLY A C 1
ATOM 782 O O . GLY A 1 101 ? 12.425 9.017 -6.300 1.00 90.44 101 GLY A O 1
ATOM 783 N N . GLU A 1 102 ? 12.305 6.846 -6.891 1.00 92.69 102 GLU A N 1
ATOM 784 C CA . GLU A 1 102 ? 11.906 7.086 -8.279 1.00 92.69 102 GLU A CA 1
ATOM 785 C C . GLU A 1 102 ? 10.477 7.631 -8.392 1.00 92.69 102 GLU A C 1
ATOM 787 O O . GLU A 1 102 ? 9.641 7.481 -7.491 1.00 92.69 102 GLU A O 1
ATOM 792 N N . GLU A 1 103 ? 10.175 8.242 -9.540 1.00 93.56 103 GLU A N 1
ATOM 793 C CA . GLU A 1 103 ? 8.875 8.868 -9.817 1.00 93.56 103 GLU A CA 1
ATOM 794 C C . GLU A 1 103 ? 7.698 7.898 -9.652 1.00 93.56 103 GLU A C 1
ATOM 796 O O . GLU A 1 103 ? 6.631 8.290 -9.178 1.00 93.56 103 GLU A O 1
ATOM 801 N N . GLN A 1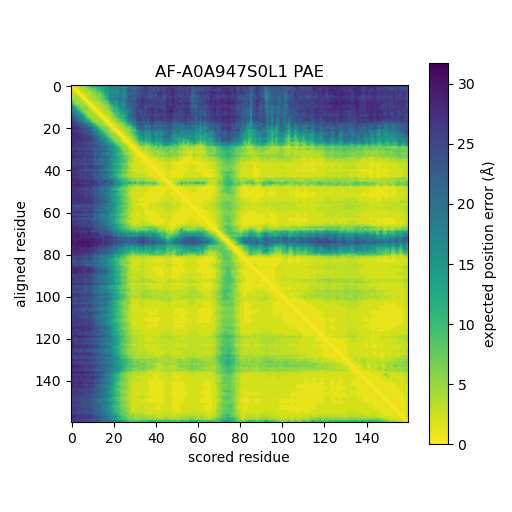 104 ? 7.884 6.605 -9.939 1.00 94.12 104 GLN A N 1
ATOM 802 C CA . GLN A 1 104 ? 6.828 5.621 -9.705 1.00 94.12 104 GLN A CA 1
ATOM 803 C C . GLN A 1 104 ? 6.512 5.423 -8.212 1.00 94.12 104 GLN 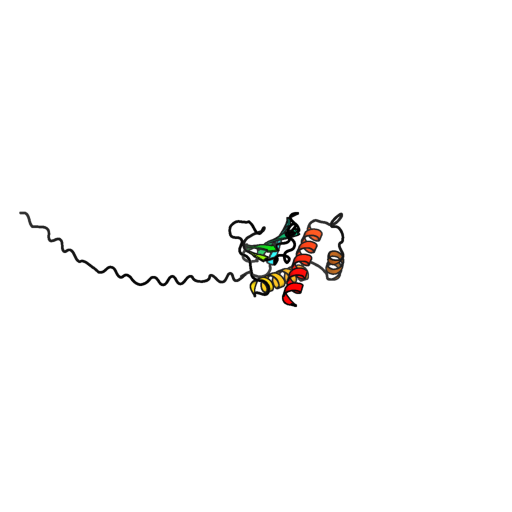A C 1
ATOM 805 O O . GLN A 1 104 ? 5.341 5.311 -7.849 1.00 94.12 104 GLN A O 1
ATOM 810 N N . GLU A 1 105 ? 7.517 5.399 -7.326 1.00 95.19 105 GLU A N 1
ATOM 811 C CA . GLU A 1 105 ? 7.284 5.274 -5.876 1.00 95.19 105 GLU A CA 1
ATOM 812 C C . GLU A 1 105 ? 6.564 6.523 -5.340 1.00 95.19 105 GLU A C 1
ATOM 814 O O . GLU A 1 105 ? 5.628 6.402 -4.543 1.00 95.19 105 GLU A O 1
ATOM 819 N N . LYS A 1 106 ? 6.929 7.716 -5.837 1.00 95.25 106 LYS A N 1
ATOM 820 C CA . LYS A 1 106 ? 6.224 8.978 -5.542 1.00 95.25 106 LYS A CA 1
ATOM 821 C C . LYS A 1 106 ? 4.773 8.926 -5.993 1.00 95.25 106 LYS A C 1
ATOM 823 O O . LYS A 1 106 ? 3.879 9.237 -5.209 1.00 95.25 106 LYS A O 1
ATOM 828 N N . ARG A 1 107 ? 4.525 8.449 -7.213 1.00 95.38 107 ARG A N 1
ATOM 829 C CA . ARG A 1 107 ? 3.169 8.343 -7.749 1.00 95.38 107 ARG A CA 1
ATOM 830 C C . ARG A 1 107 ? 2.295 7.389 -6.935 1.00 95.38 107 ARG A C 1
ATOM 832 O O . ARG A 1 107 ? 1.137 7.700 -6.671 1.00 95.38 107 ARG A O 1
ATOM 839 N N . ILE A 1 108 ? 2.841 6.253 -6.493 1.00 96.62 108 ILE A N 1
ATOM 840 C CA . ILE A 1 108 ? 2.136 5.331 -5.585 1.00 96.62 108 ILE A CA 1
ATOM 841 C C . ILE A 1 108 ? 1.795 6.036 -4.271 1.00 96.62 108 ILE A C 1
ATOM 843 O O . ILE A 1 108 ? 0.657 5.949 -3.810 1.00 96.62 108 ILE A O 1
ATOM 847 N N . LEU A 1 109 ? 2.753 6.755 -3.677 1.00 96.88 109 LEU A N 1
ATOM 848 C CA . LEU A 1 109 ? 2.523 7.500 -2.441 1.00 96.88 109 LEU A CA 1
ATOM 849 C C . LEU A 1 109 ? 1.376 8.512 -2.591 1.00 96.88 109 LEU A C 1
ATOM 851 O O . LEU A 1 109 ? 0.481 8.522 -1.746 1.00 96.88 109 LEU A O 1
ATOM 855 N N . GLU A 1 110 ? 1.370 9.311 -3.658 1.00 96.44 110 GLU A N 1
ATOM 856 C CA . GLU A 1 110 ? 0.312 10.292 -3.933 1.00 96.44 110 GLU A CA 1
ATOM 857 C C . GLU A 1 110 ? -1.071 9.640 -4.011 1.00 96.44 110 GLU A C 1
ATOM 859 O O . GLU A 1 110 ? -2.006 10.093 -3.352 1.00 96.44 110 GLU A O 1
ATOM 864 N N . ILE A 1 111 ? -1.193 8.542 -4.765 1.00 96.88 111 ILE A N 1
ATOM 865 C CA . ILE A 1 111 ? -2.460 7.821 -4.947 1.00 96.88 111 ILE A CA 1
ATOM 866 C C . ILE A 1 111 ? -2.981 7.286 -3.610 1.00 96.88 111 ILE A C 1
ATOM 868 O O . ILE A 1 111 ? -4.166 7.412 -3.299 1.00 96.88 111 ILE A O 1
ATOM 872 N N . LEU A 1 112 ? -2.100 6.710 -2.788 1.00 97.50 112 LEU A N 1
ATOM 873 C CA . LEU A 1 112 ? -2.491 6.213 -1.470 1.00 97.50 112 LEU A CA 1
ATOM 874 C C . LEU A 1 112 ? -2.873 7.355 -0.520 1.00 97.50 112 LEU A C 1
ATOM 876 O O . LEU A 1 112 ? -3.808 7.207 0.266 1.00 97.50 112 LEU A O 1
ATOM 880 N N . GLN A 1 113 ? -2.184 8.497 -0.580 1.00 97.12 113 GLN A N 1
ATOM 881 C CA . GLN A 1 113 ? -2.541 9.674 0.213 1.00 97.12 113 GLN A CA 1
ATOM 882 C C . GLN A 1 113 ? -3.905 10.236 -0.191 1.00 97.12 113 GLN A C 1
ATOM 884 O O . GLN A 1 113 ? -4.718 10.491 0.695 1.00 97.12 113 GLN A O 1
ATOM 889 N N . GLU A 1 114 ? -4.175 10.369 -1.492 1.00 96.25 114 GLU A N 1
ATOM 890 C CA . GLU A 1 114 ? -5.476 10.792 -2.023 1.00 96.25 114 GLU A CA 1
ATOM 891 C C . GLU A 1 114 ? -6.588 9.846 -1.549 1.00 96.25 114 GLU A C 1
ATOM 893 O O . GLU A 1 114 ? -7.599 10.299 -1.008 1.00 96.25 114 GLU A O 1
ATOM 898 N N . TYR A 1 115 ? -6.378 8.529 -1.661 1.00 96.50 115 TYR A N 1
ATOM 899 C CA . TYR A 1 115 ? -7.328 7.535 -1.162 1.00 96.50 115 TYR A CA 1
ATOM 900 C C . TYR A 1 115 ? -7.622 7.722 0.332 1.00 96.50 115 TYR A C 1
ATOM 902 O O . TYR A 1 115 ? -8.789 7.795 0.720 1.00 96.50 115 TYR A O 1
ATOM 910 N N . ILE A 1 116 ? -6.588 7.829 1.174 1.00 97.31 116 ILE A N 1
ATOM 911 C CA . ILE A 1 116 ? -6.758 7.986 2.624 1.00 97.31 116 ILE A CA 1
ATOM 912 C C . ILE A 1 116 ? -7.494 9.284 2.955 1.00 97.31 116 ILE A C 1
ATOM 914 O O . ILE A 1 116 ? -8.442 9.247 3.734 1.00 97.31 116 ILE A O 1
ATOM 918 N N . SER A 1 117 ? -7.110 10.407 2.347 1.00 96.62 117 SER A N 1
ATOM 919 C CA . SER A 1 117 ? -7.750 11.706 2.585 1.00 96.62 117 SER A CA 1
ATOM 920 C C . SER A 1 117 ? -9.229 11.728 2.191 1.00 96.62 117 SER A C 1
ATOM 922 O O . SER A 1 117 ? -10.010 12.439 2.817 1.00 96.62 117 SER A O 1
ATOM 924 N N . ASN A 1 118 ? -9.627 10.929 1.199 1.00 96.38 118 ASN A N 1
ATOM 925 C CA . ASN A 1 118 ? -11.019 10.825 0.762 1.00 96.38 118 ASN A CA 1
ATOM 926 C C . ASN A 1 118 ? -11.857 9.832 1.584 1.00 96.38 118 ASN A C 1
ATOM 928 O O . ASN A 1 118 ? -13.084 9.895 1.539 1.00 96.38 118 ASN A O 1
ATOM 932 N N . ASN A 1 119 ? -11.227 8.899 2.307 1.00 96.88 119 ASN A N 1
ATOM 933 C CA . ASN A 1 119 ? -11.925 7.778 2.951 1.00 96.88 119 ASN A CA 1
ATOM 934 C C . ASN A 1 119 ? -11.800 7.739 4.477 1.00 96.88 119 ASN A C 1
ATOM 936 O O . ASN A 1 119 ? -12.508 6.952 5.109 1.00 96.88 119 ASN A O 1
ATOM 940 N N . ILE A 1 120 ? -10.897 8.524 5.065 1.00 96.75 120 ILE A N 1
ATOM 941 C CA . ILE A 1 120 ? -10.574 8.476 6.492 1.00 96.75 120 ILE A CA 1
ATOM 942 C C . ILE A 1 120 ? -10.407 9.895 7.027 1.00 96.75 120 ILE A C 1
ATOM 944 O O . ILE A 1 120 ? -9.717 10.723 6.434 1.00 96.75 120 ILE A O 1
ATOM 948 N N . THR A 1 121 ? -11.004 10.167 8.183 1.00 97.44 121 THR A N 1
ATOM 949 C CA . THR A 1 121 ? -10.806 11.435 8.893 1.00 97.44 121 THR A CA 1
ATOM 950 C C . THR A 1 121 ? -9.425 11.510 9.553 1.00 97.44 121 THR A C 1
ATOM 952 O O . THR A 1 121 ? -8.789 10.498 9.846 1.00 97.44 121 THR A O 1
ATOM 955 N N . GLU A 1 122 ? -8.944 12.717 9.860 1.00 95.88 122 GLU A N 1
ATOM 956 C CA . GLU A 1 122 ? -7.649 12.881 10.541 1.00 95.88 122 GLU A CA 1
ATOM 957 C C . GLU A 1 122 ? -7.617 12.251 11.947 1.00 95.88 122 GLU A C 1
ATOM 959 O O . GLU A 1 122 ? -6.576 11.751 12.379 1.00 95.88 122 GLU A O 1
ATOM 964 N N . ASP A 1 123 ? -8.745 12.209 12.660 1.00 96.81 123 ASP A N 1
ATOM 965 C CA . ASP A 1 123 ? -8.819 11.566 13.978 1.00 96.81 123 ASP A CA 1
ATOM 966 C C . ASP A 1 123 ? -8.774 10.037 13.871 1.00 96.81 123 ASP A C 1
ATOM 968 O O . ASP A 1 123 ? -8.035 9.383 14.612 1.00 96.81 123 ASP A O 1
ATOM 972 N N . GLU A 1 124 ? -9.486 9.457 12.902 1.00 96.19 124 GLU A N 1
ATOM 973 C CA . GLU A 1 124 ? -9.375 8.029 12.591 1.00 96.19 124 GLU A CA 1
ATOM 974 C C . GLU A 1 124 ? -7.957 7.673 12.145 1.00 96.19 124 GLU A C 1
ATOM 976 O O . GLU A 1 124 ? -7.408 6.671 12.596 1.00 96.19 124 GLU A O 1
ATOM 981 N N . ARG A 1 125 ? -7.317 8.513 11.326 1.00 95.88 125 ARG A N 1
ATOM 982 C CA . ARG A 1 125 ? -5.927 8.322 10.901 1.00 95.88 125 ARG A CA 1
ATOM 983 C C . ARG A 1 125 ? -4.976 8.231 12.092 1.00 95.88 125 ARG A C 1
ATOM 985 O O . ARG A 1 125 ? -4.166 7.306 12.150 1.00 95.88 125 ARG A O 1
ATOM 992 N N . LYS A 1 126 ? -5.081 9.157 13.052 1.00 95.12 126 LYS A N 1
ATOM 993 C CA . LYS A 1 126 ? -4.281 9.135 14.290 1.00 95.12 126 LYS A CA 1
ATOM 994 C C . LYS A 1 126 ? -4.545 7.871 15.100 1.00 95.12 126 LYS A C 1
ATOM 996 O O . LYS A 1 126 ? -3.595 7.227 15.532 1.00 95.12 126 LYS A O 1
ATOM 1001 N N . LYS A 1 127 ? -5.819 7.494 15.259 1.00 95.69 127 LYS A N 1
ATOM 1002 C CA . LYS A 1 127 ? -6.221 6.269 15.963 1.00 95.69 127 LYS A CA 1
ATOM 1003 C C . LYS A 1 127 ? -5.605 5.027 15.314 1.00 95.69 127 LYS A C 1
ATOM 1005 O O . LYS A 1 127 ? -5.045 4.195 16.017 1.00 95.69 127 LYS A O 1
ATOM 1010 N N . LEU A 1 128 ? -5.684 4.912 13.987 1.00 95.38 128 LEU A N 1
ATOM 1011 C CA . LEU A 1 128 ? -5.136 3.773 13.248 1.00 95.38 128 LEU A CA 1
ATOM 1012 C C . LEU A 1 128 ? -3.608 3.695 13.375 1.00 95.38 128 LEU A C 1
ATOM 1014 O O . LEU A 1 128 ? -3.062 2.608 13.527 1.00 95.38 128 LEU A O 1
ATOM 1018 N N . LEU A 1 129 ? -2.903 4.828 13.362 1.00 93.50 129 LEU A N 1
ATOM 1019 C CA . LEU A 1 129 ? -1.444 4.849 13.517 1.00 93.50 129 LEU A CA 1
ATOM 1020 C C . LEU A 1 129 ? -0.958 4.455 14.925 1.00 93.50 129 LEU A C 1
ATOM 1022 O O . LEU A 1 129 ? 0.192 4.036 15.053 1.00 93.50 129 LEU A O 1
ATOM 1026 N N . ASP A 1 130 ? -1.811 4.534 15.951 1.00 94.06 130 ASP A N 1
ATOM 1027 C CA . ASP A 1 130 ? -1.498 4.128 17.334 1.00 94.06 130 ASP A CA 1
ATOM 1028 C C . ASP A 1 130 ? -1.821 2.644 17.628 1.00 94.06 130 ASP A C 1
ATOM 1030 O O . ASP A 1 130 ? -1.644 2.145 18.743 1.00 94.06 130 ASP A O 1
ATOM 1034 N N . ILE A 1 131 ? -2.287 1.889 16.626 1.00 91.62 131 ILE A N 1
ATOM 1035 C CA . ILE A 1 131 ? -2.624 0.471 16.784 1.00 91.62 131 ILE A CA 1
ATOM 1036 C C . ILE A 1 131 ? -1.377 -0.356 17.128 1.00 91.62 131 ILE A C 1
ATOM 1038 O O . ILE A 1 131 ? -0.435 -0.467 16.344 1.00 91.62 131 ILE A O 1
ATOM 1042 N N . LYS A 1 132 ? -1.421 -1.028 18.286 1.00 91.25 132 LYS A N 1
ATOM 1043 C CA . LYS A 1 132 ? -0.415 -2.021 18.715 1.00 91.25 132 LYS A CA 1
ATOM 1044 C C . LYS A 1 132 ? -0.768 -3.453 18.309 1.00 91.25 132 LYS A C 1
ATOM 1046 O O . LYS A 1 132 ? 0.122 -4.270 18.105 1.00 91.25 132 LYS A O 1
ATOM 1051 N N . THR A 1 133 ? -2.062 -3.758 18.220 1.00 90.81 133 THR A N 1
ATOM 1052 C CA . THR A 1 133 ? -2.603 -5.061 17.811 1.00 90.81 133 THR A CA 1
ATOM 1053 C C . THR A 1 133 ? -3.873 -4.859 16.996 1.00 90.81 133 THR A C 1
ATOM 1055 O O . THR A 1 133 ? -4.680 -3.991 17.317 1.00 90.81 133 THR A O 1
ATOM 1058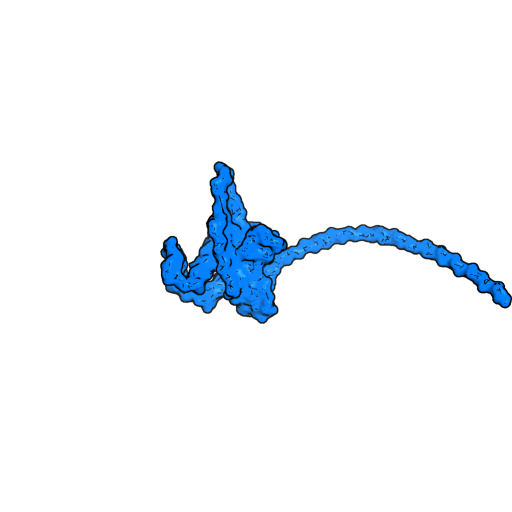 N N . VAL A 1 134 ? -4.059 -5.671 15.957 1.00 91.12 134 VAL A N 1
ATOM 1059 C CA . VAL A 1 134 ? -5.225 -5.598 15.061 1.00 91.12 134 VAL A CA 1
ATOM 1060 C C . VAL A 1 134 ? -6.474 -6.286 15.629 1.00 91.12 134 VAL A C 1
ATOM 1062 O O . VAL A 1 134 ? -7.537 -6.237 15.015 1.00 91.12 134 VAL A O 1
ATOM 1065 N N . THR A 1 135 ? -6.385 -6.915 16.805 1.00 93.19 135 THR A N 1
ATOM 1066 C CA . THR A 1 135 ? -7.530 -7.577 17.445 1.00 93.19 135 THR A CA 1
ATOM 1067 C C . THR A 1 135 ? -8.656 -6.583 17.737 1.00 93.19 135 THR A C 1
ATOM 1069 O O . THR A 1 135 ? -8.441 -5.581 18.414 1.00 93.19 135 THR A O 1
ATOM 1072 N N . GLY A 1 136 ? -9.871 -6.895 17.277 1.00 94.00 136 GLY A N 1
ATOM 1073 C CA . GLY A 1 136 ? -11.075 -6.097 17.542 1.00 94.00 136 GLY A CA 1
ATOM 1074 C C . GLY A 1 136 ? -11.366 -4.990 16.525 1.00 94.00 136 GLY A C 1
ATOM 1075 O O . GLY A 1 136 ? -12.360 -4.287 16.688 1.00 94.00 136 GLY A O 1
ATOM 1076 N N . TYR A 1 137 ? -10.546 -4.850 15.481 1.00 95.31 137 TYR A N 1
ATOM 1077 C CA . TYR A 1 137 ? -10.796 -3.936 14.367 1.00 95.31 137 TYR A CA 1
ATOM 1078 C C . TYR A 1 137 ? -11.552 -4.634 13.233 1.00 95.31 137 TYR A C 1
ATOM 1080 O O . TYR A 1 137 ? -11.409 -5.839 13.017 1.00 95.31 137 TYR A O 1
ATOM 1088 N N . SER A 1 138 ? -12.355 -3.872 12.493 1.00 97.06 138 SER A N 1
ATOM 1089 C CA . SER A 1 138 ? -12.974 -4.351 11.255 1.00 97.06 138 SER A CA 1
ATOM 1090 C C . SER A 1 138 ? -11.928 -4.559 10.153 1.00 97.06 138 SER A C 1
ATOM 1092 O O . SER A 1 138 ? -10.879 -3.917 10.158 1.00 97.06 138 SER A O 1
ATOM 1094 N N . GLN A 1 139 ? -12.230 -5.400 9.156 1.00 96.62 139 GLN A N 1
ATOM 1095 C CA . GLN A 1 139 ? -11.321 -5.611 8.020 1.00 96.62 139 GLN A CA 1
ATOM 1096 C C . GLN A 1 139 ? -10.972 -4.290 7.318 1.00 96.62 139 GLN A C 1
ATOM 1098 O O . GLN A 1 139 ? -9.808 -4.030 7.051 1.00 96.62 139 GLN A O 1
ATOM 1103 N N . LYS A 1 140 ? -11.956 -3.401 7.129 1.00 96.88 140 LYS A N 1
ATOM 1104 C CA . LYS A 1 140 ? -11.736 -2.074 6.536 1.00 96.88 140 LYS A CA 1
ATOM 1105 C C . LYS A 1 140 ? -10.755 -1.222 7.351 1.00 96.88 140 LYS A C 1
ATOM 1107 O O . LYS A 1 140 ? -9.910 -0.543 6.775 1.00 96.88 140 LYS A O 1
ATOM 1112 N N . GLU A 1 141 ? -10.852 -1.235 8.682 1.00 97.00 141 GLU A N 1
ATOM 1113 C CA . GLU A 1 141 ? -9.894 -0.532 9.549 1.00 97.00 141 GLU A CA 1
ATOM 1114 C C . GLU A 1 141 ? -8.494 -1.150 9.464 1.00 97.00 141 GLU A C 1
ATOM 1116 O O . GLU A 1 141 ? -7.508 -0.414 9.427 1.00 97.00 141 GLU A O 1
ATOM 1121 N N . ILE A 1 142 ? -8.403 -2.482 9.389 1.00 97.12 142 ILE A N 1
ATOM 1122 C CA . ILE A 1 142 ? -7.135 -3.200 9.217 1.00 97.12 142 ILE A CA 1
ATOM 1123 C C . ILE A 1 142 ? -6.497 -2.839 7.870 1.00 97.12 142 ILE A C 1
ATOM 1125 O O . ILE A 1 142 ? -5.321 -2.481 7.841 1.00 97.12 142 ILE A O 1
ATOM 1129 N N . ASP A 1 143 ? -7.257 -2.857 6.777 1.00 97.56 143 ASP A N 1
ATOM 1130 C CA . ASP A 1 143 ? -6.783 -2.502 5.436 1.00 97.56 143 ASP A CA 1
ATOM 1131 C C . ASP A 1 143 ? -6.268 -1.060 5.406 1.00 97.56 143 ASP A C 1
ATOM 1133 O O . ASP A 1 143 ? -5.144 -0.789 4.978 1.00 97.56 143 ASP A O 1
ATOM 1137 N N . ASN A 1 144 ? -7.048 -0.133 5.964 1.00 97.81 144 ASN A N 1
ATOM 1138 C CA . ASN A 1 144 ? -6.668 1.267 6.104 1.00 97.81 144 ASN A CA 1
ATOM 1139 C C . ASN A 1 144 ? -5.395 1.448 6.947 1.00 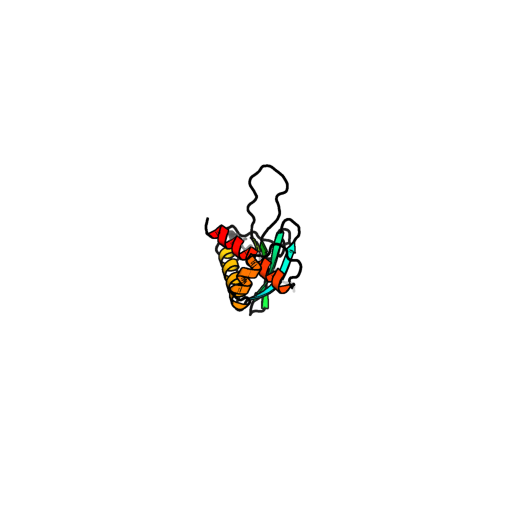97.81 144 ASN A C 1
ATOM 1141 O O . ASN A 1 144 ? -4.515 2.232 6.583 1.00 97.81 144 ASN A O 1
ATOM 1145 N N . PHE A 1 145 ? -5.256 0.703 8.047 1.00 97.12 145 PHE A N 1
ATOM 1146 C CA . PHE A 1 145 ? -4.031 0.676 8.843 1.00 97.12 145 PHE A CA 1
ATOM 1147 C C . PHE A 1 145 ? -2.829 0.199 8.016 1.00 97.12 145 PHE A C 1
ATOM 1149 O O . PHE A 1 145 ? -1.769 0.827 8.056 1.00 97.12 145 PHE A O 1
ATOM 1156 N N . ARG A 1 146 ? -2.972 -0.869 7.222 1.00 97.06 146 ARG A N 1
ATOM 1157 C CA . ARG A 1 146 ? -1.889 -1.374 6.362 1.00 97.06 146 ARG A CA 1
ATOM 1158 C C . ARG A 1 146 ? -1.497 -0.368 5.282 1.00 97.06 146 ARG A C 1
ATOM 1160 O O . ARG A 1 146 ? -0.304 -0.123 5.107 1.00 97.06 146 ARG A O 1
ATOM 1167 N N . ILE A 1 147 ? -2.462 0.285 4.638 1.00 98.00 147 ILE A N 1
ATOM 1168 C CA . ILE A 1 147 ? -2.195 1.355 3.664 1.00 98.00 147 ILE A CA 1
ATOM 1169 C C . ILE A 1 147 ? -1.425 2.507 4.323 1.00 98.00 147 ILE A C 1
ATOM 1171 O O . ILE A 1 147 ? -0.417 2.964 3.785 1.00 98.00 147 ILE A O 1
ATOM 1175 N N . LEU A 1 148 ? -1.837 2.944 5.518 1.00 97.62 148 LEU A N 1
ATOM 1176 C CA . LEU A 1 148 ? -1.124 3.980 6.273 1.00 97.62 148 LEU A CA 1
ATOM 1177 C C . LEU A 1 148 ? 0.323 3.579 6.586 1.00 97.62 148 LEU A C 1
ATOM 1179 O O . LEU A 1 148 ? 1.229 4.401 6.463 1.00 97.62 148 LEU A O 1
ATOM 1183 N N . ARG A 1 149 ? 0.572 2.312 6.933 1.00 95.56 149 ARG A N 1
ATOM 1184 C CA . ARG A 1 149 ? 1.932 1.792 7.159 1.00 95.56 149 ARG A CA 1
ATOM 1185 C C . ARG A 1 149 ? 2.786 1.818 5.892 1.00 95.56 149 ARG A C 1
ATOM 1187 O O . ARG A 1 149 ? 3.975 2.141 5.982 1.00 95.56 149 ARG A O 1
ATOM 1194 N N . VAL A 1 150 ? 2.198 1.518 4.732 1.00 96.75 150 VAL A N 1
ATOM 1195 C CA . VAL A 1 150 ? 2.873 1.661 3.433 1.00 96.75 150 VAL A CA 1
ATOM 1196 C C . VAL A 1 150 ? 3.227 3.130 3.205 1.00 96.75 150 VAL A C 1
ATOM 1198 O O . VAL A 1 150 ? 4.405 3.432 3.040 1.00 96.75 150 VAL A O 1
ATOM 1201 N N . ILE A 1 151 ? 2.261 4.049 3.316 1.00 97.12 151 ILE A N 1
ATOM 1202 C CA . ILE A 1 151 ? 2.465 5.501 3.152 1.00 97.12 151 ILE A CA 1
ATOM 1203 C C . ILE A 1 151 ? 3.623 6.016 4.016 1.00 97.12 151 ILE A C 1
ATOM 1205 O O . ILE A 1 151 ? 4.521 6.683 3.507 1.00 97.12 151 ILE A O 1
ATOM 1209 N N . GLU A 1 152 ? 3.630 5.705 5.314 1.00 95.56 152 GLU A N 1
ATOM 1210 C CA . GLU A 1 152 ? 4.683 6.163 6.230 1.00 95.56 152 GLU A CA 1
ATOM 1211 C C . GLU A 1 152 ? 6.058 5.588 5.869 1.00 95.56 152 GLU A C 1
ATOM 1213 O O . GLU A 1 152 ? 7.080 6.269 5.988 1.00 95.56 152 GLU A O 1
ATOM 1218 N N . THR A 1 153 ? 6.092 4.354 5.361 1.00 94.38 153 THR A N 1
ATOM 1219 C CA . THR A 1 153 ? 7.330 3.746 4.864 1.00 94.38 153 THR A CA 1
ATOM 1220 C C . THR A 1 153 ? 7.858 4.488 3.640 1.00 94.38 153 THR A C 1
ATOM 1222 O O . THR A 1 153 ? 9.052 4.790 3.597 1.00 94.38 153 THR A O 1
ATOM 1225 N N . LEU A 1 154 ? 6.993 4.823 2.677 1.00 95.19 154 LEU A N 1
ATOM 1226 C CA . LEU A 1 154 ? 7.398 5.536 1.461 1.00 95.19 154 LEU A CA 1
ATOM 1227 C C . LEU A 1 154 ? 7.867 6.960 1.781 1.00 95.19 154 LEU A C 1
ATOM 1229 O O . LEU A 1 154 ? 8.948 7.359 1.355 1.00 95.19 154 LEU A O 1
ATOM 1233 N N . LYS A 1 155 ? 7.132 7.692 2.629 1.00 95.56 155 LYS A N 1
ATOM 1234 C CA . LYS A 1 155 ? 7.545 9.027 3.093 1.00 95.56 155 LYS A CA 1
ATOM 1235 C C . LYS A 1 155 ? 8.939 9.013 3.716 1.00 95.56 155 LYS A C 1
ATOM 1237 O O . LYS A 1 155 ? 9.776 9.835 3.363 1.00 95.56 155 LYS A O 1
ATOM 1242 N N . LYS A 1 156 ? 9.208 8.057 4.614 1.00 93.81 156 LYS A N 1
ATOM 1243 C CA . LYS A 1 156 ? 10.510 7.936 5.291 1.00 93.81 156 LYS A CA 1
ATOM 1244 C C . LYS A 1 156 ? 11.665 7.702 4.312 1.00 93.81 156 LYS A C 1
ATOM 1246 O O . LYS A 1 156 ? 12.793 8.098 4.604 1.00 93.81 156 LYS A O 1
ATOM 1251 N N . ARG A 1 157 ? 11.416 7.027 3.188 1.00 92.06 157 ARG A N 1
ATOM 1252 C CA . ARG A 1 157 ? 12.430 6.795 2.148 1.00 92.06 157 ARG A CA 1
ATOM 1253 C C . ARG A 1 157 ? 12.741 8.056 1.357 1.00 92.06 157 ARG A C 1
ATOM 1255 O O . ARG A 1 157 ? 13.903 8.288 1.075 1.00 92.06 157 ARG A O 1
ATOM 1262 N N . MET A 1 158 ? 11.731 8.875 1.074 1.00 91.38 158 MET A N 1
ATOM 1263 C CA . MET A 1 158 ? 11.880 10.108 0.291 1.00 91.38 158 MET A CA 1
ATOM 1264 C C . MET A 1 158 ? 12.534 11.259 1.064 1.00 91.38 158 MET A C 1
ATOM 1266 O O . MET A 1 158 ? 12.957 12.238 0.463 1.00 91.38 158 MET A O 1
ATOM 1270 N N . THR A 1 159 ? 12.596 11.175 2.394 1.00 91.38 159 THR A N 1
ATOM 1271 C CA . THR A 1 159 ? 13.264 12.181 3.237 1.00 91.38 159 THR A CA 1
ATOM 1272 C C . THR A 1 159 ? 14.763 11.941 3.433 1.00 91.38 159 THR A C 1
ATOM 1274 O O . THR A 1 159 ? 15.400 12.724 4.136 1.00 91.38 159 THR A O 1
ATOM 1277 N N . LYS A 1 160 ? 15.304 10.835 2.915 1.00 78.31 160 LYS A N 1
ATOM 1278 C CA . LYS A 1 160 ? 16.727 10.486 3.014 1.00 78.31 160 LYS A CA 1
ATOM 1279 C C . LYS A 1 160 ? 17.482 10.966 1.787 1.00 78.31 160 LYS A C 1
ATOM 1281 O O . LYS A 1 160 ? 18.638 11.392 1.986 1.00 78.31 160 LYS A O 1
#

Secondary structure (DSSP, 8-state):
--------------------------------PSSPEEEEEEE-TTT--EEEEEE-TT--EEEEEE------S-SSPPPP--EEES-SSTTSTT-EEEPTTSHHHHHHHHHHHHHHHHH--HHHHHHHHT-S--TT--HHHHHHHHHHHHHHHHHHHHT-

Solvent-accessible surface area (backbone atoms only — not comparable to full-atom values): 9974 Å² total; per-residue (Å²): 136,91,80,83,89,81,86,79,85,75,89,74,78,85,78,82,69,81,77,74,77,72,75,70,76,74,74,81,69,82,86,72,46,77,65,60,42,79,77,47,67,47,79,41,92,63,52,49,26,38,15,38,34,35,33,25,67,81,73,47,78,48,33,28,16,43,53,28,62,58,84,86,73,73,100,60,81,82,75,86,66,39,42,22,37,65,13,57,43,82,84,39,80,76,38,40,76,49,66,88,77,36,72,59,56,53,52,51,44,52,54,54,49,54,43,42,66,76,74,48,53,74,68,56,49,53,55,47,74,67,59,87,64,74,80,93,59,53,70,68,57,50,43,52,37,53,52,51,54,51,46,55,53,54,54,61,58,67,75,109